Protein AF-A0A7C9DDQ3-F1 (afdb_monomer_lite)

Organism: Opuntia streptacantha (NCBI:txid393608)

Radius of gyration: 20.98 Å; chains: 1; bounding box: 48×46×67 Å

Secondary structure (DSSP, 8-state):
-HHHHHHHHHSGGGTT----SGGGGTBS-HHHHHHHHHHHHHHHHHGGG--GGGGGGGHHHHHHHHIIIIISSHHHHHHHHHHHHTT-HHHHHHHHHSBSSS---HHHHHHS-HHHHHHHS---GGGGHHHHHHHHHHHHHHHHHHHHHHHHHTT-

Sequence (156 aa):
ADQEKLSFKNSPENRGKWCDVGLWKYSRHPNYFGEIFLWWGIFLGSTPVLKGAEWLVILGPAFLTFLLLFVSGIPLLEDSSDKKYGNVANYRQYKKVTSPLVPLPPAIYEHLPAWFKRIFLFEFPFYSRNLVQESYTVKLNLQLEQQKRIDESKME

Structure (mmCIF, N/CA/C/O backbone):
data_AF-A0A7C9DDQ3-F1
#
_entry.id   AF-A0A7C9DDQ3-F1
#
loop_
_atom_site.group_PDB
_atom_site.id
_atom_site.type_symbol
_atom_site.label_atom_id
_atom_site.label_alt_id
_atom_site.label_comp_id
_atom_site.label_asym_id
_atom_site.label_entity_id
_atom_site.label_seq_id
_atom_site.pdbx_PDB_ins_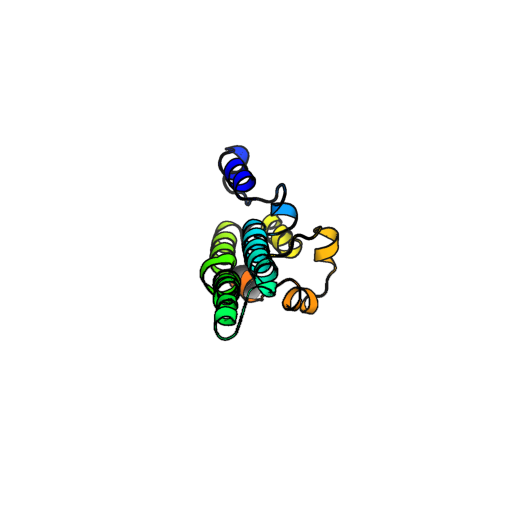code
_atom_site.Cartn_x
_atom_site.Cartn_y
_atom_site.Cartn_z
_atom_site.occupancy
_atom_site.B_iso_or_equiv
_atom_site.auth_seq_id
_atom_site.auth_comp_id
_atom_site.auth_asym_id
_atom_site.auth_atom_id
_atom_site.pdbx_PDB_model_num
ATOM 1 N N . ALA A 1 1 ? 1.358 11.739 0.971 1.00 92.81 1 ALA A N 1
ATOM 2 C CA . ALA A 1 1 ? 1.495 10.510 1.776 1.00 92.81 1 ALA A CA 1
ATOM 3 C C . ALA A 1 1 ? 2.291 10.755 3.059 1.00 92.81 1 ALA A C 1
ATOM 5 O O . ALA A 1 1 ? 1.682 10.807 4.124 1.00 92.81 1 ALA A O 1
ATOM 6 N N . ASP A 1 2 ? 3.616 10.942 3.001 1.00 95.31 2 ASP A N 1
ATOM 7 C CA . ASP A 1 2 ? 4.426 11.069 4.230 1.00 95.31 2 ASP A CA 1
ATOM 8 C C . ASP A 1 2 ? 4.128 12.345 5.016 1.00 95.31 2 ASP A C 1
ATOM 10 O O . ASP A 1 2 ? 3.965 12.287 6.233 1.00 95.31 2 ASP A O 1
ATOM 14 N N . GLN A 1 3 ? 3.954 13.475 4.323 1.00 96.56 3 GLN A N 1
ATOM 15 C CA . GLN A 1 3 ? 3.516 14.729 4.946 1.00 96.56 3 GLN A CA 1
ATOM 16 C C . GLN A 1 3 ? 2.161 14.572 5.653 1.00 96.56 3 GLN A C 1
ATOM 18 O O . GLN A 1 3 ? 2.028 14.975 6.803 1.00 96.56 3 GLN A O 1
ATOM 23 N N . GLU A 1 4 ? 1.178 13.920 5.021 1.00 95.94 4 GLU A N 1
ATOM 24 C CA . GLU A 1 4 ? -0.129 13.651 5.644 1.00 95.94 4 GLU A CA 1
ATOM 25 C C . GLU A 1 4 ? 0.015 12.789 6.906 1.00 95.94 4 GLU A C 1
ATOM 27 O O . GLU A 1 4 ? -0.594 13.093 7.928 1.00 95.94 4 GLU A O 1
ATOM 32 N N . LYS A 1 5 ? 0.861 11.749 6.870 1.00 95.69 5 LYS A N 1
ATOM 33 C CA . LYS A 1 5 ? 1.116 10.877 8.028 1.00 95.69 5 LYS A CA 1
ATOM 34 C C . LYS A 1 5 ? 1.832 11.608 9.159 1.00 95.69 5 LYS A C 1
ATOM 36 O O . LYS A 1 5 ? 1.526 11.362 10.325 1.00 95.69 5 LYS A O 1
ATOM 41 N N . LEU A 1 6 ? 2.784 12.480 8.831 1.00 95.69 6 LEU A N 1
ATOM 42 C CA . LEU A 1 6 ? 3.474 13.336 9.797 1.00 95.69 6 LEU A CA 1
ATOM 43 C C . LEU A 1 6 ? 2.489 14.295 10.463 1.00 95.69 6 LEU A C 1
ATOM 45 O O . LEU A 1 6 ? 2.396 14.306 11.689 1.00 95.69 6 LEU A O 1
ATOM 49 N N . SER A 1 7 ? 1.698 15.022 9.672 1.00 96.25 7 SER A N 1
ATOM 50 C CA . SER A 1 7 ? 0.665 15.920 10.192 1.00 96.25 7 SER A CA 1
ATOM 51 C C . SER A 1 7 ? -0.346 15.171 11.060 1.00 96.25 7 SER A C 1
ATOM 53 O O . SER A 1 7 ? -0.621 15.607 12.174 1.00 96.25 7 SER A O 1
ATOM 55 N N . PHE A 1 8 ? -0.819 13.997 10.621 1.00 96.56 8 PHE A N 1
ATOM 56 C CA . PHE A 1 8 ? -1.732 13.158 11.401 1.00 96.56 8 PHE A CA 1
ATOM 57 C C . PHE A 1 8 ? -1.145 12.780 12.765 1.00 96.56 8 PHE A C 1
ATOM 59 O O . PHE A 1 8 ? -1.829 12.897 13.779 1.00 96.56 8 PHE A O 1
ATOM 66 N N . LYS A 1 9 ? 0.120 12.341 12.806 1.00 93.69 9 LYS A N 1
ATOM 67 C CA . LYS A 1 9 ? 0.798 11.930 14.046 1.00 93.69 9 LYS A CA 1
ATOM 68 C C . LYS A 1 9 ? 1.078 13.093 15.000 1.00 93.69 9 LYS A C 1
ATOM 70 O O . LYS A 1 9 ? 1.115 12.867 16.208 1.00 93.69 9 LYS A O 1
ATOM 75 N N . ASN A 1 10 ? 1.289 14.297 14.473 1.00 95.62 10 ASN A N 1
ATOM 76 C CA . ASN A 1 10 ? 1.593 15.482 15.274 1.00 95.62 10 ASN A CA 1
ATOM 77 C C . ASN A 1 10 ? 0.354 16.066 15.973 1.00 95.62 10 ASN A C 1
ATOM 79 O O . ASN A 1 10 ? 0.495 16.766 16.974 1.00 95.62 10 ASN A O 1
ATOM 83 N N . SER A 1 11 ? -0.855 15.756 15.501 1.00 95.50 11 SER A N 1
ATOM 84 C CA . SER A 1 11 ? -2.101 16.180 16.144 1.00 95.50 11 SER A CA 1
ATOM 85 C C . SER A 1 11 ? -2.359 15.411 17.455 1.00 95.50 11 SER A C 1
ATOM 87 O O . SER A 1 11 ? -2.473 14.181 17.432 1.00 95.50 11 SER A O 1
ATOM 89 N N . PRO A 1 12 ? -2.532 16.094 18.608 1.00 94.69 12 PRO A N 1
ATOM 90 C CA . PRO A 1 12 ? -2.794 15.439 19.895 1.00 94.69 12 PRO A CA 1
ATOM 91 C C . PRO A 1 12 ? -4.043 14.546 19.902 1.00 94.69 12 PRO A C 1
ATOM 93 O O . PRO A 1 12 ? -4.047 13.496 20.541 1.00 94.69 12 PRO A O 1
ATOM 96 N N . GLU A 1 13 ? -5.071 14.918 19.139 1.00 94.69 13 GLU A N 1
ATOM 97 C CA . GLU A 1 13 ? -6.344 14.190 19.008 1.00 94.69 13 GLU A CA 1
ATOM 98 C C . GLU A 1 13 ? -6.211 12.817 18.324 1.00 94.69 13 GLU A C 1
ATOM 100 O O . GLU A 1 13 ? -7.109 11.972 18.411 1.00 94.69 13 GLU A O 1
ATOM 105 N N . ASN A 1 14 ? -5.083 12.578 17.650 1.00 93.88 14 ASN A N 1
ATOM 106 C CA . ASN A 1 14 ? -4.793 11.349 16.914 1.00 93.88 14 ASN A CA 1
ATOM 107 C C . ASN A 1 14 ? -3.879 10.387 17.683 1.00 93.88 14 ASN A C 1
ATOM 109 O O . ASN A 1 14 ? -3.512 9.322 17.173 1.00 93.88 14 ASN A O 1
ATOM 113 N N . ARG A 1 15 ? -3.514 10.724 18.928 1.00 90.69 15 ARG A N 1
ATOM 114 C CA . ARG A 1 15 ? -2.742 9.826 19.792 1.00 90.69 15 ARG A CA 1
ATOM 115 C C . ARG A 1 15 ? -3.477 8.496 19.954 1.00 90.69 15 ARG A C 1
ATOM 117 O O . ARG A 1 15 ? -4.665 8.453 20.249 1.00 90.69 15 ARG A O 1
ATOM 124 N N . GLY A 1 16 ? -2.754 7.399 19.736 1.00 89.81 16 GLY A N 1
ATOM 125 C CA . GLY A 1 16 ? -3.325 6.052 19.821 1.00 89.81 16 GLY A CA 1
ATOM 126 C C . GLY A 1 16 ? -4.225 5.651 18.645 1.00 89.81 16 GLY A C 1
ATOM 127 O O . GLY A 1 16 ? -4.839 4.594 18.717 1.00 89.81 16 GLY A O 1
ATOM 128 N N . LYS A 1 17 ? -4.273 6.430 17.555 1.00 93.50 17 LYS A N 1
ATOM 129 C CA . LYS A 1 17 ? -4.986 6.075 16.314 1.00 93.50 17 LYS A CA 1
ATOM 130 C C . LYS A 1 17 ? -4.008 5.700 15.196 1.00 93.50 17 LYS A C 1
ATOM 132 O O . LYS A 1 17 ? -2.803 5.958 15.295 1.00 93.50 17 LYS A O 1
ATOM 137 N N . TRP A 1 18 ? -4.511 5.055 14.149 1.00 94.94 18 TRP A N 1
ATOM 138 C CA . TRP A 1 18 ? -3.802 4.830 12.885 1.00 94.94 18 TRP A CA 1
ATOM 139 C C . TRP A 1 18 ? -4.191 5.922 11.888 1.00 94.94 18 TRP A C 1
ATOM 141 O O . TRP A 1 18 ? -5.253 6.520 12.010 1.00 94.94 18 TRP A O 1
ATOM 151 N N . CYS A 1 19 ? -3.322 6.194 10.918 1.00 95.62 19 CYS A N 1
ATOM 152 C CA . CYS A 1 19 ? -3.597 7.189 9.888 1.00 95.62 19 CYS A CA 1
ATOM 153 C C . CYS A 1 19 ? -4.525 6.581 8.831 1.00 95.62 19 CYS A C 1
ATOM 155 O O . CYS A 1 19 ? -4.110 5.662 8.130 1.00 95.62 19 CYS A O 1
ATOM 157 N N . ASP A 1 20 ? -5.746 7.096 8.718 1.00 95.56 20 ASP A N 1
ATOM 158 C CA . ASP A 1 20 ? -6.781 6.671 7.761 1.00 95.56 20 ASP A CA 1
ATOM 159 C C . ASP A 1 20 ? -7.340 7.843 6.927 1.00 95.56 20 ASP A C 1
ATOM 161 O O . ASP A 1 20 ? -8.401 7.745 6.310 1.00 95.56 20 ASP A O 1
ATOM 165 N N . VAL A 1 21 ? -6.611 8.961 6.890 1.00 94.81 21 VAL A N 1
ATOM 166 C CA . VAL A 1 21 ? -6.986 10.193 6.184 1.00 94.81 21 VAL A CA 1
ATOM 167 C C . VAL A 1 21 ? -6.218 10.367 4.873 1.00 94.81 21 VAL A C 1
ATOM 169 O O . VAL A 1 21 ? -5.124 9.827 4.693 1.00 94.81 21 VAL A O 1
ATOM 172 N N . GLY A 1 22 ? -6.778 11.158 3.953 1.00 95.50 22 GLY A N 1
ATOM 173 C CA . GLY A 1 22 ? -6.124 11.487 2.684 1.00 95.50 22 GLY A CA 1
ATOM 174 C C . GLY A 1 22 ? -5.805 10.238 1.861 1.00 95.50 22 GLY A C 1
ATOM 175 O O . GLY A 1 22 ? -6.658 9.364 1.697 1.00 95.50 22 GLY A O 1
ATOM 176 N N . LEU A 1 23 ? -4.566 10.119 1.378 1.00 96.50 23 LEU A N 1
ATOM 177 C CA . LEU A 1 23 ? -4.121 8.934 0.629 1.00 96.50 23 LEU A CA 1
ATOM 178 C C . LEU A 1 23 ? -4.161 7.636 1.448 1.00 96.50 23 LEU A C 1
ATOM 180 O O . LEU A 1 23 ? -4.369 6.564 0.877 1.00 96.50 23 LEU A O 1
ATOM 184 N N . TRP A 1 24 ? -4.022 7.727 2.774 1.00 96.62 24 TRP A N 1
ATOM 185 C CA . TRP A 1 24 ? -4.051 6.563 3.665 1.00 96.62 24 TRP A CA 1
ATOM 186 C C . TRP A 1 24 ? -5.448 5.936 3.766 1.00 96.62 24 TRP A C 1
ATOM 188 O O . TRP A 1 24 ? -5.591 4.787 4.157 1.00 96.62 24 TRP A O 1
ATOM 198 N N . LYS A 1 25 ? -6.495 6.652 3.339 1.00 96.31 25 LYS A N 1
ATOM 199 C CA . LYS A 1 25 ? -7.843 6.088 3.193 1.00 96.31 25 LYS A CA 1
ATOM 200 C C . LYS A 1 25 ? -7.950 5.100 2.025 1.00 96.31 25 LYS A C 1
ATOM 202 O O . LYS A 1 25 ? -8.809 4.226 2.042 1.00 96.31 25 LYS A O 1
ATOM 207 N N . TYR A 1 26 ? -7.126 5.273 0.992 1.00 96.69 26 TYR A N 1
ATOM 208 C CA . TYR A 1 26 ? -7.211 4.517 -0.264 1.00 96.69 26 TYR A CA 1
ATOM 20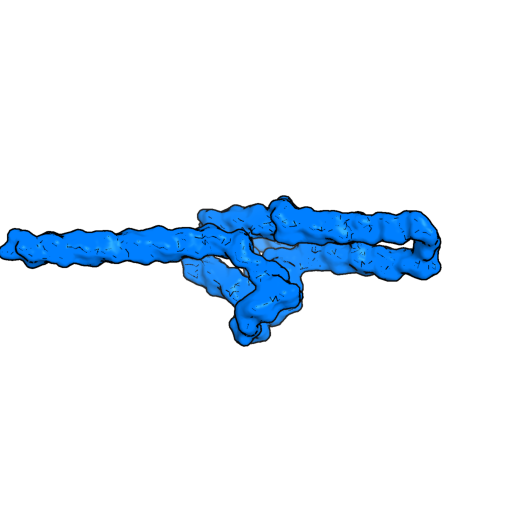9 C C . TYR A 1 26 ? -6.173 3.396 -0.356 1.00 96.69 26 TYR A C 1
ATOM 211 O O . TYR A 1 26 ? -6.356 2.429 -1.092 1.00 96.69 26 TYR A O 1
ATOM 219 N N . SER A 1 27 ? -5.071 3.521 0.377 1.00 97.25 27 SER A N 1
ATOM 220 C CA . SER A 1 27 ? -4.035 2.501 0.495 1.00 97.25 27 SER A CA 1
ATOM 221 C C . SER A 1 27 ? -3.428 2.561 1.890 1.00 97.25 27 SER A C 1
ATOM 223 O O . SER A 1 27 ? -3.283 3.644 2.448 1.00 97.25 27 SER A O 1
ATOM 225 N N . ARG A 1 28 ? -3.045 1.414 2.452 1.00 97.12 28 ARG A N 1
ATOM 226 C CA . ARG A 1 28 ? -2.365 1.347 3.750 1.00 97.12 28 ARG A CA 1
ATOM 227 C C . ARG A 1 28 ? -0.916 1.810 3.672 1.00 97.12 28 ARG A C 1
ATOM 229 O O . ARG A 1 28 ? -0.403 2.246 4.695 1.00 97.12 28 ARG A O 1
ATOM 236 N N . HIS A 1 29 ? -0.284 1.756 2.496 1.00 97.19 29 HIS A N 1
ATOM 237 C CA . HIS A 1 29 ? 1.094 2.210 2.255 1.00 97.19 29 HIS A CA 1
ATOM 238 C C . HIS A 1 29 ? 1.199 2.996 0.934 1.00 97.19 29 HIS A C 1
ATOM 240 O O . HIS A 1 29 ? 1.875 2.570 -0.008 1.00 97.19 29 HIS A O 1
ATOM 246 N N . PRO A 1 30 ? 0.535 4.165 0.826 1.00 97.25 30 PRO A N 1
ATOM 247 C CA . PRO A 1 30 ? 0.503 4.945 -0.411 1.00 97.25 30 PRO A CA 1
ATOM 248 C C . PRO A 1 30 ? 1.872 5.546 -0.763 1.00 97.25 30 PRO A C 1
ATOM 250 O O . PRO A 1 30 ? 2.150 5.807 -1.930 1.00 97.25 30 PRO A O 1
ATOM 253 N N . ASN A 1 31 ? 2.734 5.759 0.235 1.00 96.81 31 ASN A N 1
ATOM 254 C CA . ASN A 1 31 ? 4.119 6.188 0.043 1.00 96.81 31 ASN A CA 1
ATOM 255 C C . ASN A 1 31 ? 4.938 5.123 -0.705 1.00 96.81 31 ASN A C 1
ATOM 257 O O . ASN A 1 31 ? 5.590 5.449 -1.691 1.00 96.81 31 ASN A O 1
ATOM 261 N N . TYR A 1 32 ? 4.821 3.848 -0.324 1.00 96.75 32 TYR A N 1
ATOM 262 C CA . TYR A 1 32 ? 5.509 2.751 -1.013 1.00 96.75 32 TYR A CA 1
ATOM 263 C C . TYR A 1 32 ? 4.992 2.522 -2.427 1.00 96.75 32 TYR A C 1
ATOM 265 O O . TYR A 1 32 ? 5.774 2.204 -3.319 1.00 96.75 32 TYR A O 1
ATOM 273 N N . PHE A 1 33 ? 3.696 2.735 -2.666 1.00 97.00 33 PHE A N 1
ATOM 274 C CA . PHE A 1 33 ? 3.180 2.742 -4.033 1.00 97.00 33 PHE A CA 1
ATOM 275 C C . PHE A 1 33 ? 3.850 3.832 -4.873 1.00 97.00 33 PHE A C 1
ATOM 277 O O . PHE A 1 33 ? 4.285 3.553 -5.986 1.00 97.00 33 PHE A O 1
ATOM 284 N N . GLY A 1 34 ? 3.980 5.046 -4.328 1.00 96.62 34 GLY A N 1
ATOM 285 C CA . GLY A 1 34 ? 4.681 6.148 -4.985 1.00 96.62 34 GLY A CA 1
ATOM 286 C C . GLY A 1 34 ? 6.150 5.835 -5.274 1.00 96.62 34 GLY A C 1
ATOM 287 O O . GLY A 1 34 ? 6.609 6.089 -6.383 1.00 96.62 34 GLY A O 1
ATOM 288 N N . GLU A 1 35 ? 6.868 5.235 -4.322 1.00 96.62 35 GLU A N 1
ATOM 289 C CA . GLU A 1 35 ? 8.259 4.804 -4.511 1.00 96.62 35 GLU A CA 1
ATOM 290 C C . GLU A 1 35 ? 8.380 3.764 -5.631 1.00 96.62 35 GLU A C 1
ATOM 292 O O . GLU A 1 35 ? 9.143 3.963 -6.574 1.00 96.62 35 GLU A O 1
ATOM 297 N N . ILE A 1 36 ? 7.593 2.686 -5.579 1.00 97.38 36 ILE A N 1
ATOM 298 C CA . ILE A 1 36 ? 7.592 1.645 -6.616 1.00 97.38 36 ILE A CA 1
ATOM 299 C C . ILE A 1 36 ? 7.258 2.268 -7.978 1.00 97.38 36 ILE A C 1
ATOM 301 O O . ILE A 1 36 ? 7.999 2.077 -8.941 1.00 97.38 36 ILE A O 1
ATOM 305 N N . PHE A 1 37 ? 6.187 3.059 -8.059 1.00 97.62 37 PHE A N 1
ATOM 306 C CA . PHE A 1 37 ? 5.757 3.705 -9.297 1.00 97.62 37 PHE A CA 1
ATOM 307 C C . PHE A 1 37 ? 6.838 4.622 -9.884 1.00 97.62 37 PHE A C 1
ATOM 309 O O . PHE A 1 37 ? 7.103 4.564 -11.083 1.00 97.62 37 PHE A O 1
ATOM 316 N N . LEU A 1 38 ? 7.505 5.421 -9.046 1.00 97.88 38 LEU A N 1
ATOM 317 C CA . LEU A 1 38 ? 8.592 6.306 -9.461 1.00 97.88 38 LEU A CA 1
ATOM 318 C C . LEU A 1 38 ? 9.763 5.518 -10.058 1.00 97.88 38 LEU A C 1
ATOM 320 O O . LEU A 1 38 ? 10.222 5.839 -11.152 1.00 97.88 38 LEU A O 1
ATOM 324 N N . TRP A 1 39 ? 10.235 4.478 -9.370 1.00 98.00 39 TRP A N 1
ATOM 325 C CA . TRP A 1 39 ? 11.406 3.716 -9.812 1.00 98.00 39 TRP A CA 1
ATOM 326 C C . TRP A 1 39 ? 11.142 2.895 -11.072 1.00 98.00 39 TRP A C 1
ATOM 328 O O . TRP A 1 39 ? 11.997 2.838 -11.959 1.00 98.00 39 TRP A O 1
ATOM 338 N N . TRP A 1 40 ? 9.946 2.320 -11.201 1.00 98.19 40 TRP A N 1
ATOM 339 C CA . TRP A 1 40 ? 9.525 1.692 -12.452 1.00 98.19 40 TRP A CA 1
ATOM 340 C C . TRP A 1 40 ? 9.344 2.718 -13.574 1.00 98.19 40 TRP A C 1
ATOM 342 O O . TRP A 1 40 ? 9.733 2.443 -14.705 1.00 98.19 40 TRP A O 1
ATOM 352 N N . GLY A 1 41 ? 8.836 3.917 -13.278 1.00 97.81 41 GLY A N 1
ATOM 353 C CA . GLY A 1 41 ? 8.733 5.013 -14.244 1.00 97.81 41 GLY A CA 1
ATOM 354 C C . GLY A 1 41 ? 10.094 5.474 -14.774 1.00 97.81 41 GLY A C 1
ATOM 355 O O . GLY A 1 41 ? 10.257 5.622 -15.983 1.00 97.81 41 GLY A O 1
ATOM 356 N N . ILE A 1 42 ? 11.090 5.630 -13.895 1.00 97.19 42 ILE A N 1
ATOM 357 C CA . ILE A 1 42 ? 12.473 5.965 -14.278 1.00 97.19 42 ILE A CA 1
ATOM 358 C C . ILE A 1 42 ? 13.068 4.868 -15.166 1.00 97.19 42 ILE A C 1
ATOM 360 O O . ILE A 1 42 ? 13.656 5.175 -16.201 1.00 97.19 42 ILE A O 1
ATOM 364 N N . PHE A 1 43 ? 12.887 3.597 -14.794 1.00 97.50 43 PHE A N 1
ATOM 365 C CA . PHE A 1 43 ? 13.341 2.468 -15.605 1.00 97.50 43 PHE A CA 1
ATOM 366 C C . PHE A 1 43 ? 12.688 2.457 -16.990 1.00 97.50 43 PHE A C 1
ATOM 368 O O . PHE A 1 43 ? 13.382 2.359 -17.996 1.00 97.50 43 PHE A O 1
ATOM 375 N N . LEU A 1 44 ? 11.363 2.612 -17.065 1.00 97.31 44 LEU A N 1
ATOM 376 C CA . LEU A 1 44 ? 10.646 2.669 -18.339 1.00 97.31 44 LEU A CA 1
ATOM 377 C C . LEU A 1 44 ? 11.115 3.851 -19.199 1.00 97.31 44 LEU A C 1
ATOM 379 O O . LEU A 1 44 ? 11.325 3.685 -20.399 1.00 97.31 44 LEU A O 1
ATOM 383 N N . GLY A 1 45 ? 11.347 5.013 -18.587 1.00 97.19 45 GLY A N 1
ATOM 384 C CA . GLY A 1 45 ? 11.871 6.198 -19.265 1.00 97.19 45 GLY A CA 1
ATOM 385 C C . GLY A 1 45 ? 13.301 6.037 -19.788 1.00 97.19 45 GLY A C 1
ATOM 386 O O . GLY A 1 45 ? 13.644 6.660 -20.791 1.00 97.19 45 GLY A O 1
ATOM 387 N N . SER A 1 46 ? 14.126 5.188 -19.165 1.00 95.81 46 SER A N 1
ATOM 388 C CA . SER A 1 46 ? 15.485 4.909 -19.642 1.00 95.81 46 SER A CA 1
ATOM 389 C C . SER A 1 46 ? 15.539 3.846 -20.741 1.00 95.81 46 SER A C 1
ATOM 391 O O . SER A 1 46 ? 16.521 3.805 -21.478 1.00 95.81 46 SER A O 1
ATOM 393 N N . THR A 1 47 ? 14.487 3.038 -20.935 1.00 96.06 47 THR A N 1
ATOM 394 C CA . THR A 1 47 ? 14.479 1.947 -21.933 1.00 96.06 47 THR A CA 1
ATOM 395 C C . THR A 1 47 ? 14.945 2.319 -23.348 1.00 96.06 47 THR A C 1
ATOM 397 O O . THR A 1 47 ? 15.648 1.494 -23.933 1.00 96.06 47 THR A O 1
ATOM 400 N N . PRO A 1 48 ? 14.667 3.515 -23.919 1.00 96.62 48 PRO A N 1
ATOM 401 C CA . PRO A 1 48 ? 15.108 3.840 -25.279 1.00 96.62 48 PRO A CA 1
ATOM 402 C C . PRO A 1 48 ? 16.629 3.967 -25.435 1.00 96.62 48 PRO A C 1
ATOM 404 O O . PRO A 1 48 ? 17.131 3.901 -26.557 1.00 96.62 48 PRO A O 1
ATOM 407 N N . VAL A 1 49 ? 17.362 4.179 -24.336 1.00 95.69 49 VAL A N 1
ATOM 408 C CA . VAL A 1 49 ? 18.821 4.368 -24.359 1.00 95.69 49 VAL A CA 1
ATOM 409 C C . VAL A 1 49 ? 19.603 3.133 -23.910 1.00 95.69 49 VAL A C 1
ATOM 411 O O . VAL A 1 49 ? 20.806 3.091 -24.151 1.00 95.69 49 VAL A O 1
ATOM 414 N N . LEU A 1 50 ? 18.943 2.126 -23.323 1.00 95.19 50 LEU A N 1
ATOM 415 C CA . LEU A 1 50 ? 19.600 0.928 -22.789 1.00 95.19 50 LEU A CA 1
ATOM 416 C C . LEU A 1 50 ? 20.075 -0.020 -23.898 1.00 95.19 50 LEU A C 1
ATOM 418 O O . LEU A 1 50 ? 19.303 -0.434 -24.768 1.00 95.19 50 LEU A O 1
ATOM 422 N N . LYS A 1 51 ? 21.339 -0.445 -23.825 1.00 95.31 51 LYS A N 1
ATOM 423 C CA . LYS A 1 51 ? 21.957 -1.406 -24.750 1.00 95.31 51 LYS A CA 1
ATOM 424 C C . LYS A 1 51 ? 22.711 -2.511 -24.008 1.00 95.31 51 LYS A C 1
ATOM 426 O O . LYS A 1 51 ? 23.406 -2.279 -23.024 1.00 95.31 51 LYS A O 1
ATOM 431 N N . GLY A 1 52 ? 22.620 -3.742 -24.519 1.00 95.00 52 GLY A N 1
ATOM 432 C CA . GLY A 1 52 ? 23.408 -4.880 -24.030 1.00 95.00 52 GLY A CA 1
ATOM 433 C C . GLY A 1 52 ? 23.255 -5.128 -22.523 1.00 95.00 52 GLY A C 1
ATOM 434 O O . GLY A 1 52 ? 22.158 -5.391 -22.042 1.00 95.00 52 GLY A O 1
ATOM 435 N N . ALA A 1 53 ? 24.358 -5.046 -21.777 1.00 94.88 53 ALA A N 1
ATOM 436 C CA . ALA A 1 53 ? 24.378 -5.296 -20.335 1.00 94.88 53 ALA A CA 1
ATOM 437 C C . ALA A 1 53 ? 23.694 -4.200 -19.492 1.00 94.88 53 ALA A C 1
ATOM 439 O O . ALA A 1 53 ? 23.393 -4.435 -18.324 1.00 94.88 53 ALA A O 1
ATOM 440 N N . GLU A 1 54 ? 23.399 -3.024 -20.053 1.00 94.62 54 GLU A N 1
ATOM 441 C CA . GLU A 1 54 ? 22.741 -1.926 -19.325 1.00 94.62 54 GLU A CA 1
ATOM 442 C C . GLU A 1 54 ? 21.323 -2.294 -18.863 1.00 94.62 54 GLU A C 1
ATOM 444 O O . GLU A 1 54 ? 20.831 -1.750 -17.877 1.00 94.62 54 GLU A O 1
ATOM 449 N N . TRP A 1 55 ? 20.694 -3.292 -19.495 1.00 95.69 55 TRP A N 1
ATOM 450 C CA . TRP A 1 55 ? 19.413 -3.861 -19.064 1.00 95.69 55 TRP A CA 1
ATOM 451 C C . TRP A 1 55 ? 19.434 -4.422 -17.638 1.00 95.69 55 TRP A C 1
ATOM 453 O O . TRP A 1 55 ? 18.376 -4.527 -17.018 1.00 95.69 55 TRP A O 1
ATOM 463 N N . LEU A 1 56 ? 20.615 -4.701 -17.071 1.00 96.19 56 LEU A N 1
ATOM 464 C CA . LEU A 1 56 ? 20.770 -5.071 -15.661 1.00 96.19 56 LEU A CA 1
ATOM 465 C C . LEU A 1 56 ? 20.260 -3.989 -14.695 1.00 96.19 56 LEU A C 1
ATOM 467 O O . LEU A 1 56 ? 19.975 -4.301 -13.541 1.00 96.19 56 LEU A O 1
ATOM 471 N N . VAL A 1 57 ? 20.062 -2.745 -15.147 1.00 95.50 57 VAL A N 1
ATOM 472 C CA . VAL A 1 57 ? 19.452 -1.677 -14.339 1.00 95.50 57 VAL A CA 1
ATOM 473 C C . VAL A 1 57 ? 18.046 -2.033 -13.833 1.00 95.50 57 VAL A C 1
ATOM 475 O O . VAL A 1 57 ? 17.646 -1.534 -12.784 1.00 95.50 57 VAL A O 1
ATOM 478 N N . ILE A 1 58 ? 17.323 -2.952 -14.495 1.00 97.38 58 ILE A N 1
ATOM 479 C CA . ILE A 1 58 ? 16.024 -3.473 -14.026 1.00 97.38 58 ILE A CA 1
ATOM 480 C C . ILE A 1 58 ? 16.110 -4.122 -12.637 1.00 97.38 58 ILE A C 1
ATOM 482 O O . ILE A 1 58 ? 15.128 -4.142 -11.892 1.00 97.38 58 ILE A O 1
ATOM 486 N N . LEU A 1 59 ? 17.292 -4.621 -12.254 1.00 97.56 59 LEU A N 1
ATOM 487 C CA . LEU A 1 59 ? 17.518 -5.207 -10.937 1.00 97.56 59 LEU A CA 1
ATOM 488 C C . LEU A 1 59 ? 17.283 -4.186 -9.820 1.00 97.56 59 LEU A C 1
ATOM 490 O O . LEU A 1 59 ? 16.841 -4.578 -8.748 1.00 97.56 59 LEU A O 1
ATOM 494 N N . GLY A 1 60 ? 17.499 -2.890 -10.072 1.00 97.31 60 GLY A N 1
ATOM 495 C CA . GLY A 1 60 ? 17.228 -1.811 -9.121 1.00 97.31 60 GLY A CA 1
ATOM 496 C C . GLY A 1 60 ? 15.759 -1.742 -8.677 1.00 97.31 60 GLY A C 1
ATOM 497 O O . GLY A 1 60 ? 15.468 -2.047 -7.516 1.00 97.31 60 GLY A O 1
ATOM 498 N N . PRO A 1 61 ? 14.808 -1.377 -9.563 1.00 97.44 61 PRO A N 1
ATOM 499 C CA . PRO A 1 61 ? 13.388 -1.310 -9.215 1.00 97.44 61 PRO A CA 1
ATOM 500 C C . PRO A 1 61 ? 12.824 -2.668 -8.778 1.00 97.44 61 PRO A C 1
ATOM 502 O O . PRO A 1 61 ? 11.989 -2.711 -7.871 1.00 97.44 61 PRO A O 1
ATOM 505 N N . ALA A 1 62 ? 13.294 -3.782 -9.353 1.00 97.81 62 ALA A N 1
ATOM 506 C CA . ALA A 1 62 ? 12.875 -5.119 -8.935 1.00 97.81 62 ALA A CA 1
ATOM 507 C C . ALA A 1 62 ? 13.305 -5.432 -7.490 1.00 97.81 62 ALA A C 1
ATOM 509 O O . ALA A 1 62 ? 12.484 -5.874 -6.683 1.00 97.81 62 ALA A O 1
ATOM 510 N N . PHE A 1 63 ? 14.562 -5.152 -7.136 1.00 97.38 63 PHE A N 1
ATOM 511 C CA . PHE A 1 63 ? 15.088 -5.368 -5.789 1.00 97.38 63 PHE A CA 1
ATOM 512 C C . PHE A 1 63 ? 14.423 -4.449 -4.761 1.00 97.38 63 PHE A C 1
ATOM 514 O O . PHE A 1 63 ? 14.028 -4.912 -3.693 1.00 97.38 63 PHE A O 1
ATOM 521 N N . LEU A 1 64 ? 14.208 -3.173 -5.097 1.00 97.00 64 LEU A N 1
ATOM 522 C CA . LEU A 1 64 ? 13.463 -2.252 -4.237 1.00 9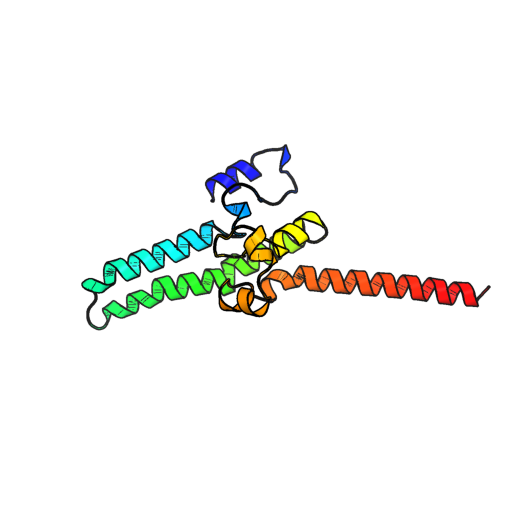7.00 64 LEU A CA 1
ATOM 523 C C . LEU A 1 64 ? 12.035 -2.754 -3.982 1.00 97.00 64 LEU A C 1
ATOM 525 O O . LEU A 1 64 ? 11.595 -2.818 -2.835 1.00 97.00 64 LEU A O 1
ATOM 529 N N . THR A 1 65 ? 11.327 -3.157 -5.043 1.00 96.94 65 THR A N 1
ATOM 530 C CA . THR A 1 65 ? 9.968 -3.710 -4.938 1.00 96.94 65 THR A CA 1
ATOM 531 C C . THR A 1 65 ? 9.955 -4.946 -4.036 1.00 96.94 65 THR A C 1
ATOM 533 O O . THR A 1 65 ? 9.081 -5.081 -3.180 1.00 96.94 65 THR A O 1
ATOM 536 N N . PHE A 1 66 ? 10.954 -5.824 -4.170 1.00 96.56 66 PHE A N 1
ATOM 537 C CA . PHE A 1 66 ? 11.106 -7.000 -3.317 1.00 96.56 66 PHE A CA 1
ATOM 538 C C . PHE A 1 66 ? 11.290 -6.632 -1.835 1.00 96.56 66 PHE A C 1
ATOM 540 O O . PHE A 1 66 ? 10.582 -7.166 -0.978 1.00 96.56 66 PHE A O 1
ATOM 547 N N . LEU A 1 67 ? 12.189 -5.693 -1.522 1.00 96.00 67 LEU A N 1
ATOM 548 C CA . LEU A 1 67 ? 12.429 -5.253 -0.144 1.00 96.00 67 LEU A CA 1
ATOM 549 C C . LEU A 1 67 ? 11.173 -4.652 0.498 1.00 96.00 67 LEU A C 1
ATOM 551 O O . LEU A 1 67 ? 10.863 -4.960 1.654 1.00 96.00 67 LEU A O 1
ATOM 555 N N . LEU A 1 68 ? 10.432 -3.836 -0.258 1.00 95.56 68 LEU A N 1
ATOM 556 C CA . LEU A 1 68 ? 9.216 -3.188 0.224 1.00 95.56 68 LEU A CA 1
ATOM 557 C C . LEU A 1 68 ? 8.072 -4.183 0.450 1.00 95.56 68 LEU A C 1
ATOM 559 O O . LEU A 1 68 ? 7.369 -4.077 1.454 1.00 95.56 68 LEU A O 1
ATOM 563 N N . LEU A 1 69 ? 7.887 -5.160 -0.440 1.00 95.19 69 LEU A N 1
ATOM 564 C CA . LEU A 1 69 ? 6.775 -6.108 -0.340 1.00 95.19 69 LEU A CA 1
ATOM 565 C C . LEU A 1 69 ? 7.029 -7.257 0.641 1.00 95.19 69 LEU A C 1
ATOM 567 O O . LEU A 1 69 ? 6.084 -7.701 1.297 1.00 95.19 69 LEU A O 1
ATOM 571 N N . PHE A 1 70 ? 8.267 -7.747 0.748 1.00 93.44 70 PHE A N 1
ATOM 572 C CA . PHE A 1 70 ? 8.547 -9.027 1.413 1.00 93.44 70 PHE A CA 1
ATOM 573 C C . PHE A 1 70 ? 9.479 -8.940 2.618 1.00 93.44 70 PHE A C 1
ATOM 575 O O . PHE A 1 70 ? 9.457 -9.853 3.440 1.00 93.44 70 PHE A O 1
ATOM 582 N N . VAL A 1 71 ? 10.283 -7.880 2.745 1.00 91.00 71 VAL A N 1
ATOM 583 C CA . VAL A 1 71 ? 11.333 -7.812 3.773 1.00 91.00 71 VAL A CA 1
ATOM 584 C C . VAL A 1 71 ? 11.018 -6.745 4.815 1.00 91.00 71 VAL A C 1
ATOM 586 O O . VAL A 1 71 ? 10.362 -7.034 5.812 1.00 91.00 71 VAL A O 1
ATOM 589 N N . SER A 1 72 ? 11.493 -5.518 4.611 1.00 85.44 72 SER A N 1
ATOM 590 C CA . SER A 1 72 ? 11.506 -4.478 5.641 1.00 85.44 72 SER A CA 1
ATOM 591 C C . SER A 1 72 ? 10.416 -3.422 5.481 1.00 85.44 72 SER A C 1
ATOM 593 O O . SER A 1 72 ? 10.222 -2.624 6.395 1.00 85.44 72 SER A O 1
ATOM 595 N N . GLY A 1 73 ? 9.707 -3.407 4.350 1.00 91.88 73 GLY A N 1
ATOM 596 C CA . GLY A 1 73 ? 8.641 -2.439 4.098 1.00 91.88 73 GLY A CA 1
ATOM 597 C C . GLY A 1 73 ? 7.318 -2.826 4.758 1.00 91.88 73 GLY A C 1
ATOM 598 O O . GLY A 1 73 ? 7.149 -2.767 5.977 1.00 91.88 73 GLY A O 1
ATOM 599 N N . ILE A 1 74 ? 6.353 -3.227 3.932 1.00 95.00 74 ILE A N 1
ATOM 600 C CA . ILE A 1 74 ? 4.971 -3.515 4.334 1.00 95.00 74 ILE A CA 1
ATOM 601 C C . ILE A 1 74 ? 4.873 -4.565 5.453 1.00 95.00 74 ILE A C 1
ATOM 603 O O . ILE A 1 74 ? 4.175 -4.282 6.429 1.00 95.00 74 ILE A O 1
ATOM 607 N N . PRO A 1 75 ? 5.550 -5.736 5.397 1.00 94.56 75 PRO A N 1
ATOM 608 C CA . PRO A 1 75 ? 5.341 -6.779 6.401 1.00 94.56 75 PRO A CA 1
ATOM 609 C C . PRO A 1 75 ? 5.640 -6.311 7.832 1.00 94.56 75 PRO A C 1
ATOM 611 O O . PRO A 1 75 ? 4.848 -6.570 8.736 1.00 94.56 75 PRO A O 1
ATOM 614 N N . LEU A 1 76 ? 6.745 -5.585 8.042 1.00 93.19 76 LEU A N 1
ATOM 615 C CA . LEU A 1 76 ? 7.135 -5.093 9.370 1.00 93.19 76 LEU A CA 1
ATOM 616 C C . LEU A 1 76 ? 6.197 -3.994 9.883 1.00 93.19 76 LEU A C 1
ATOM 618 O O . LEU A 1 76 ? 5.876 -3.952 11.073 1.00 93.19 76 LEU A O 1
ATOM 622 N N . LEU A 1 77 ? 5.750 -3.095 9.002 1.00 94.00 77 LEU A N 1
ATOM 623 C CA . LEU A 1 77 ? 4.838 -2.016 9.384 1.00 94.00 77 LEU A CA 1
ATOM 624 C C . LEU A 1 77 ? 3.433 -2.525 9.712 1.00 94.00 77 LEU A C 1
ATOM 626 O O . LEU A 1 77 ? 2.807 -2.021 10.648 1.00 94.00 77 LEU A O 1
ATOM 630 N N . GLU A 1 78 ? 2.947 -3.514 8.965 1.00 95.00 78 GLU A N 1
ATOM 631 C CA . GLU A 1 78 ? 1.686 -4.201 9.246 1.00 95.00 78 GLU A CA 1
ATOM 632 C C . GLU A 1 78 ? 1.762 -4.960 10.573 1.00 95.00 78 GLU A C 1
ATOM 634 O O . GLU A 1 78 ? 0.878 -4.803 11.411 1.00 95.00 78 GLU A O 1
ATOM 639 N N . ASP A 1 79 ? 2.851 -5.698 10.816 1.00 93.69 79 ASP A N 1
ATOM 640 C CA . ASP A 1 79 ? 3.086 -6.423 12.070 1.00 93.69 79 ASP A CA 1
ATOM 641 C C . ASP A 1 79 ? 3.074 -5.484 13.290 1.00 93.69 79 ASP A C 1
ATOM 643 O O . ASP A 1 79 ? 2.375 -5.736 14.275 1.00 93.69 79 ASP A O 1
ATOM 647 N N . SER A 1 80 ? 3.792 -4.361 13.197 1.00 93.00 80 SER A N 1
ATOM 648 C CA . SER A 1 80 ? 3.844 -3.333 14.243 1.00 93.00 80 SER A CA 1
ATOM 649 C C . SER A 1 80 ? 2.481 -2.673 14.484 1.00 93.00 80 SER A C 1
ATOM 651 O O . SER A 1 80 ? 2.070 -2.471 15.631 1.00 93.00 80 SER A O 1
ATOM 653 N N . SER A 1 81 ? 1.743 -2.374 13.411 1.00 93.81 81 SER A N 1
ATOM 654 C CA . SER A 1 81 ? 0.413 -1.762 13.504 1.00 93.81 81 SER A CA 1
ATOM 655 C C . SER A 1 81 ? -0.611 -2.729 14.096 1.00 93.81 81 SER A C 1
ATOM 657 O O . SER A 1 81 ? -1.398 -2.327 14.951 1.00 93.81 81 SER A O 1
ATOM 659 N N . ASP A 1 82 ? -0.552 -4.010 13.733 1.00 94.25 82 ASP A N 1
ATOM 660 C CA . ASP A 1 82 ? -1.423 -5.045 14.289 1.00 94.25 82 ASP A CA 1
ATOM 661 C C . ASP A 1 82 ? -1.177 -5.260 15.779 1.00 94.25 82 ASP A C 1
ATOM 663 O O . ASP A 1 82 ? -2.130 -5.359 16.543 1.00 94.25 82 ASP A O 1
ATOM 667 N N . LYS A 1 83 ? 0.082 -5.253 16.229 1.00 92.00 83 LYS A N 1
ATOM 668 C CA . LYS A 1 83 ? 0.399 -5.341 17.664 1.00 92.00 83 LYS A CA 1
ATOM 669 C C . LYS A 1 83 ? -0.170 -4.168 18.459 1.00 92.00 83 LYS A C 1
ATOM 671 O O . LYS A 1 83 ? -0.560 -4.332 19.610 1.00 92.00 83 LYS A O 1
ATOM 676 N N . LYS A 1 84 ? -0.211 -2.977 17.856 1.00 91.56 84 LYS A N 1
ATOM 677 C CA . LYS A 1 84 ? -0.666 -1.755 18.526 1.00 91.56 84 LYS A CA 1
ATOM 678 C C . LYS A 1 84 ? -2.184 -1.570 18.486 1.00 91.56 84 LYS A C 1
ATOM 680 O O . LYS A 1 84 ? -2.756 -1.068 19.449 1.00 91.56 84 LYS A O 1
ATOM 685 N N . TYR A 1 85 ? -2.824 -1.931 17.377 1.00 93.44 85 TYR A N 1
ATOM 686 C CA . TYR A 1 85 ? -4.223 -1.598 17.096 1.00 93.44 85 TYR A CA 1
ATOM 687 C C . TYR A 1 85 ? -5.109 -2.821 16.823 1.00 93.44 85 TYR A C 1
ATOM 689 O O . TYR A 1 85 ? -6.312 -2.656 16.637 1.00 93.44 85 TYR A O 1
ATOM 697 N N . GLY A 1 86 ? -4.563 -4.041 16.822 1.00 89.31 86 GLY A N 1
ATOM 698 C CA . GLY A 1 86 ? -5.271 -5.268 16.439 1.00 89.31 86 GLY A CA 1
ATOM 699 C C . GLY A 1 86 ? -6.529 -5.556 17.253 1.00 89.31 86 GLY A C 1
ATOM 700 O O . GLY A 1 86 ? -7.547 -5.967 16.690 1.00 89.31 86 GLY A O 1
ATOM 701 N N . ASN A 1 87 ? -6.521 -5.179 18.534 1.00 88.88 87 ASN A N 1
ATOM 702 C CA . ASN A 1 87 ? -7.677 -5.274 19.427 1.00 88.88 87 ASN A CA 1
ATOM 703 C C . ASN A 1 87 ? -8.818 -4.298 19.097 1.00 88.88 87 ASN A C 1
ATOM 705 O O . ASN A 1 87 ? -9.963 -4.534 19.489 1.00 88.88 87 ASN A O 1
ATOM 709 N N . VAL A 1 88 ? -8.567 -3.248 18.313 1.00 91.81 88 VAL A N 1
ATOM 710 C CA . VAL A 1 88 ? -9.564 -2.228 17.968 1.00 91.81 88 VAL A CA 1
ATOM 711 C C . VAL A 1 88 ? -10.390 -2.672 16.756 1.00 91.81 88 VAL A C 1
ATOM 713 O O . VAL A 1 88 ? -9.871 -2.849 15.655 1.00 91.81 88 VAL A O 1
ATOM 716 N N . ALA A 1 89 ? -11.711 -2.798 16.927 1.00 91.56 89 ALA A N 1
ATOM 717 C CA . ALA A 1 89 ? -12.623 -3.231 15.860 1.00 91.56 89 ALA A CA 1
ATOM 718 C C . ALA A 1 89 ? -12.554 -2.346 14.602 1.00 91.56 89 ALA A C 1
ATOM 720 O O . ALA A 1 89 ? -12.496 -2.860 13.485 1.00 91.56 89 ALA A O 1
ATOM 721 N N . ASN A 1 90 ? -12.476 -1.025 14.785 1.00 94.25 90 ASN A N 1
ATOM 722 C CA . ASN A 1 90 ? -12.383 -0.064 13.684 1.00 94.25 90 ASN A CA 1
ATOM 723 C C . ASN A 1 90 ? -11.083 -0.220 12.875 1.00 94.25 90 ASN A C 1
ATOM 725 O O . ASN A 1 90 ? -11.109 -0.068 11.657 1.00 94.25 90 ASN A O 1
ATOM 729 N N . TYR A 1 91 ? -9.967 -0.586 13.518 1.00 94.94 91 TYR A N 1
ATOM 730 C CA . TYR A 1 91 ? -8.702 -0.850 12.823 1.00 94.94 91 TYR A CA 1
ATOM 731 C C . TYR A 1 91 ? -8.796 -2.114 11.966 1.00 94.94 91 TYR A C 1
ATOM 733 O O . TYR A 1 91 ? -8.393 -2.114 10.803 1.00 94.94 91 TYR A O 1
ATOM 741 N N . ARG A 1 92 ? -9.396 -3.181 12.509 1.00 93.56 92 ARG A N 1
ATOM 742 C CA . ARG A 1 92 ? -9.635 -4.419 11.752 1.00 93.56 92 ARG A CA 1
ATOM 743 C C . ARG A 1 92 ? -10.527 -4.170 10.537 1.00 93.56 92 ARG A C 1
ATOM 745 O O . ARG A 1 92 ? -10.247 -4.702 9.465 1.00 93.56 92 ARG A O 1
ATOM 752 N N . GLN A 1 93 ? -11.562 -3.340 10.687 1.00 94.56 93 GLN A N 1
ATOM 753 C CA . GLN A 1 93 ? -12.420 -2.961 9.567 1.00 94.56 93 GLN A CA 1
ATOM 754 C C . GLN A 1 93 ? -11.648 -2.146 8.527 1.00 94.56 93 GLN A C 1
ATOM 756 O O . GLN A 1 93 ? -11.689 -2.501 7.353 1.00 94.56 93 GLN A O 1
ATOM 761 N N . TYR A 1 94 ? -10.889 -1.128 8.948 1.00 95.56 94 TYR A N 1
ATOM 762 C CA . TYR A 1 94 ? -10.016 -0.352 8.063 1.00 95.56 94 TYR A CA 1
ATOM 763 C C . TYR A 1 94 ? -9.091 -1.264 7.246 1.00 95.56 94 TYR A C 1
ATOM 765 O O . TYR A 1 94 ? -9.066 -1.193 6.022 1.00 95.56 94 TYR A O 1
ATOM 773 N N . LYS A 1 95 ? -8.400 -2.203 7.895 1.00 94.81 95 LYS A N 1
ATOM 774 C CA . LYS A 1 95 ? -7.489 -3.125 7.209 1.00 94.81 95 LYS A CA 1
ATOM 775 C C . LYS A 1 95 ? -8.193 -4.073 6.233 1.00 94.81 95 LYS A C 1
ATOM 777 O O . LYS A 1 95 ? -7.622 -4.428 5.208 1.00 94.81 95 LYS A O 1
ATOM 782 N N . LYS A 1 96 ? -9.440 -4.461 6.518 1.00 93.56 96 LYS A N 1
ATOM 783 C CA . LYS A 1 96 ? -10.255 -5.320 5.643 1.00 93.56 96 LYS A CA 1
ATOM 784 C C . LYS A 1 96 ? -10.698 -4.609 4.358 1.00 93.56 96 LYS A C 1
ATOM 786 O O . LYS A 1 96 ? -10.824 -5.264 3.319 1.00 93.56 96 LYS A O 1
ATOM 791 N N . VAL A 1 97 ? -10.963 -3.303 4.433 1.00 95.44 97 VAL A N 1
ATOM 792 C CA . VAL A 1 97 ? -11.513 -2.508 3.318 1.00 95.44 97 VAL A CA 1
ATOM 793 C C . VAL A 1 97 ? -10.478 -1.636 2.606 1.00 95.44 97 VAL A C 1
ATOM 795 O O . VAL A 1 97 ? -10.793 -1.081 1.559 1.00 95.44 97 VAL A O 1
ATOM 798 N N . THR A 1 98 ? -9.249 -1.546 3.112 1.00 96.38 98 THR A N 1
ATOM 799 C CA . THR A 1 98 ? -8.190 -0.723 2.516 1.00 96.38 98 THR A CA 1
ATOM 800 C C . THR A 1 98 ? -7.085 -1.592 1.915 1.00 96.38 98 THR A C 1
ATOM 802 O O . THR A 1 98 ? -6.446 -2.397 2.598 1.00 96.38 98 THR A O 1
ATOM 805 N N . SER A 1 99 ? -6.826 -1.389 0.623 1.00 96.69 99 SER A N 1
ATOM 806 C CA . SER A 1 99 ? -5.748 -2.045 -0.129 1.00 96.69 99 SER A CA 1
ATOM 807 C C . SER A 1 99 ? -4.374 -1.825 0.528 1.00 96.69 99 SER A C 1
ATOM 809 O O . SER A 1 99 ? -4.127 -0.735 1.041 1.00 96.69 99 SER A O 1
ATOM 811 N N . PRO A 1 100 ? -3.457 -2.811 0.541 1.00 95.50 100 PRO A N 1
ATOM 812 C CA . PRO A 1 100 ? -2.140 -2.640 1.153 1.00 95.50 100 PRO A CA 1
ATOM 813 C C . PRO A 1 100 ? -1.261 -1.657 0.377 1.00 95.50 100 PRO A C 1
ATOM 815 O O . PRO A 1 100 ? -0.586 -0.835 0.988 1.00 95.50 100 PRO A O 1
ATOM 818 N N . LEU A 1 101 ? -1.268 -1.736 -0.957 1.00 95.75 101 LEU A N 1
ATOM 819 C CA . LEU A 1 101 ? -0.350 -0.980 -1.809 1.00 95.75 101 LEU A CA 1
ATOM 820 C C . LEU A 1 101 ? -1.096 -0.091 -2.807 1.00 95.75 101 LEU A C 1
ATOM 822 O O . LEU A 1 101 ? -0.952 1.129 -2.768 1.00 95.75 101 LEU A O 1
ATOM 826 N N . VAL A 1 102 ? -1.901 -0.683 -3.690 1.00 95.62 102 VAL A N 1
ATOM 827 C CA . VAL A 1 102 ? -2.534 0.038 -4.806 1.00 95.62 102 VAL A CA 1
ATOM 828 C C . VAL A 1 102 ? -3.657 0.944 -4.283 1.00 95.62 102 VAL A C 1
ATOM 830 O O . VAL A 1 102 ? -4.588 0.411 -3.676 1.00 95.62 102 VAL A O 1
ATOM 833 N N . PRO A 1 103 ? -3.622 2.272 -4.513 1.00 95.31 103 PRO A N 1
ATOM 834 C CA . PRO A 1 103 ? -4.681 3.180 -4.078 1.00 95.31 103 PRO A CA 1
ATOM 835 C C . PRO A 1 103 ? -6.021 2.841 -4.733 1.00 95.31 103 PRO A C 1
ATOM 837 O O . PRO A 1 103 ? -6.168 2.942 -5.950 1.00 95.31 103 PRO A O 1
ATOM 840 N N . LEU A 1 104 ? -7.004 2.444 -3.925 1.00 95.94 104 LEU A N 1
ATOM 841 C CA . LEU A 1 104 ? -8.343 2.086 -4.382 1.00 95.94 104 LEU A CA 1
ATOM 842 C C . LEU A 1 104 ? -9.417 2.606 -3.419 1.00 95.94 104 LEU A C 1
ATOM 844 O O . LEU A 1 104 ? -9.219 2.587 -2.204 1.00 95.94 104 LEU A O 1
ATOM 848 N N . PRO A 1 105 ? -10.587 3.036 -3.926 1.00 95.50 105 PRO A N 1
ATOM 849 C CA . PRO A 1 105 ? -11.733 3.352 -3.081 1.00 95.50 105 PRO A CA 1
ATOM 850 C C . PRO A 1 105 ? -12.128 2.157 -2.193 1.00 95.50 105 PRO A C 1
ATOM 852 O O . PRO A 1 105 ? -12.325 1.059 -2.728 1.00 95.50 105 PRO A O 1
ATOM 855 N N . PRO A 1 106 ? -12.330 2.350 -0.872 1.00 93.94 106 PRO A N 1
ATOM 856 C CA . PRO A 1 106 ? -12.692 1.263 0.044 1.00 93.94 106 PRO A CA 1
ATOM 857 C C . PRO A 1 106 ? -13.946 0.492 -0.374 1.00 93.94 106 PRO A C 1
ATOM 859 O O . PRO A 1 106 ? -13.992 -0.731 -0.272 1.00 93.94 106 PRO A O 1
ATOM 862 N N . ALA A 1 107 ? -14.932 1.200 -0.935 1.00 94.31 107 ALA A N 1
ATOM 863 C CA . ALA A 1 107 ? -16.161 0.601 -1.445 1.00 94.31 107 ALA A CA 1
ATOM 864 C C . ALA A 1 107 ? -15.901 -0.415 -2.569 1.00 94.31 107 ALA A C 1
ATOM 866 O O . ALA A 1 107 ? -16.601 -1.415 -2.659 1.00 94.31 107 ALA A O 1
ATOM 867 N N . ILE A 1 108 ? -14.888 -0.198 -3.410 1.00 94.81 108 ILE A N 1
ATOM 868 C CA . ILE A 1 108 ? -14.528 -1.148 -4.470 1.00 94.81 108 ILE A CA 1
ATOM 869 C C . ILE A 1 108 ? -13.741 -2.303 -3.862 1.00 94.81 108 ILE A C 1
ATOM 871 O O . ILE A 1 108 ? -14.058 -3.465 -4.103 1.00 94.81 108 ILE A O 1
ATOM 875 N N . TYR A 1 109 ? -12.739 -1.985 -3.039 1.00 95.25 109 TYR A N 1
ATOM 876 C CA . TYR A 1 109 ? -11.860 -2.988 -2.455 1.00 95.25 109 TYR A CA 1
ATOM 877 C C . TYR A 1 109 ? -12.623 -4.009 -1.610 1.00 95.25 109 TYR A C 1
ATOM 879 O O . TYR A 1 109 ? -12.357 -5.204 -1.708 1.00 95.25 109 TYR A O 1
ATOM 887 N N . GLU A 1 110 ? -13.597 -3.579 -0.808 1.00 93.94 110 GLU A N 1
ATOM 888 C CA . GLU A 1 110 ? -14.367 -4.465 0.067 1.00 93.94 110 GLU A CA 1
ATOM 889 C C . GLU A 1 110 ? -15.020 -5.630 -0.694 1.00 93.94 110 GLU A C 1
ATOM 891 O O . GLU A 1 110 ? -14.897 -6.777 -0.260 1.00 93.94 110 GLU A O 1
ATOM 896 N N . HIS A 1 111 ? -15.594 -5.355 -1.868 1.00 95.19 111 HIS A N 1
ATOM 897 C CA . HIS A 1 111 ? -16.347 -6.322 -2.672 1.00 95.19 111 HIS A CA 1
ATOM 898 C C . HIS A 1 111 ? -15.470 -7.272 -3.503 1.00 95.19 111 HIS A C 1
ATOM 900 O O . HIS A 1 111 ? -15.979 -8.239 -4.071 1.00 95.19 111 HIS A O 1
ATOM 906 N N . LEU A 1 112 ? -14.156 -7.035 -3.589 1.00 94.25 112 LEU A N 1
ATOM 907 C CA . LEU A 1 112 ? -13.275 -7.880 -4.395 1.00 94.25 112 LEU A CA 1
ATOM 908 C C . LEU A 1 112 ? -13.041 -9.260 -3.744 1.00 94.25 112 LEU A C 1
ATOM 910 O O . LEU A 1 112 ? -12.788 -9.341 -2.534 1.00 94.25 112 LEU A O 1
ATOM 914 N N . PRO A 1 113 ? -13.030 -10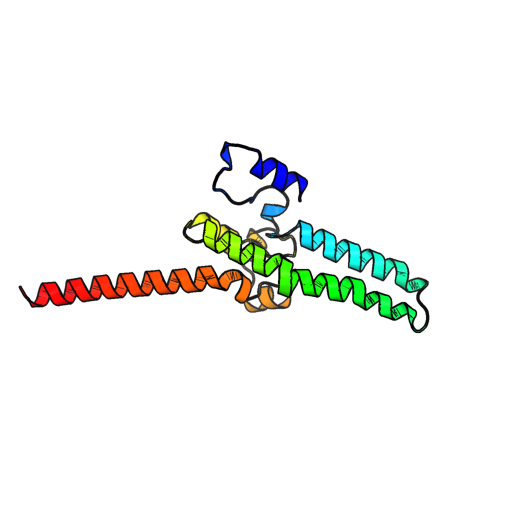.352 -4.534 1.00 94.50 113 PRO A N 1
ATOM 915 C CA . PRO A 1 113 ? -12.696 -11.683 -4.037 1.00 94.50 113 PRO A CA 1
ATOM 916 C C . PRO A 1 113 ? -11.291 -11.751 -3.423 1.00 94.50 113 PRO A C 1
ATOM 918 O O . PRO A 1 113 ? -10.347 -11.130 -3.912 1.00 94.50 113 PRO A O 1
ATOM 921 N N . ALA A 1 114 ? -11.113 -12.577 -2.388 1.00 91.50 114 ALA A N 1
ATOM 922 C CA . ALA A 1 114 ? -9.829 -12.705 -1.689 1.00 91.50 114 ALA A CA 1
ATOM 923 C C . ALA A 1 114 ? -8.677 -13.165 -2.602 1.00 91.50 114 ALA A C 1
ATOM 925 O O . ALA A 1 114 ? -7.550 -12.699 -2.453 1.00 91.50 114 ALA A O 1
ATOM 926 N N . TRP A 1 115 ? -8.948 -14.059 -3.560 1.00 93.62 115 TRP A N 1
ATOM 927 C CA . TRP A 1 115 ? -7.943 -14.509 -4.529 1.00 93.62 115 TRP A CA 1
ATOM 928 C C . TRP A 1 115 ? -7.481 -13.363 -5.441 1.00 93.62 115 TRP A C 1
ATOM 930 O O . TRP A 1 115 ? -6.292 -13.249 -5.725 1.00 93.62 115 TRP A O 1
ATOM 940 N N . PHE A 1 116 ? -8.396 -12.467 -5.822 1.00 94.25 116 PHE A N 1
ATOM 941 C CA . PHE A 1 116 ? -8.092 -11.312 -6.660 1.00 94.25 116 PHE A CA 1
ATOM 942 C C . PHE A 1 116 ? -7.221 -10.305 -5.904 1.00 94.25 116 PHE A C 1
ATOM 944 O O . PHE A 1 116 ? -6.193 -9.864 -6.414 1.00 94.25 116 PHE A O 1
ATOM 951 N N . LYS A 1 117 ? -7.576 -10.011 -4.644 1.00 93.50 117 LYS A N 1
ATOM 952 C CA . LYS A 1 117 ? -6.789 -9.137 -3.759 1.00 93.50 117 LYS A CA 1
ATOM 953 C C . LYS A 1 117 ? -5.351 -9.633 -3.590 1.00 93.50 117 LYS A C 1
ATOM 955 O O . LYS A 1 117 ? -4.416 -8.840 -3.634 1.00 93.50 117 LYS A O 1
ATOM 960 N N . ARG A 1 118 ? -5.166 -10.947 -3.439 1.00 93.06 118 ARG A N 1
ATOM 961 C CA . ARG A 1 118 ? -3.843 -11.575 -3.282 1.00 93.06 118 ARG A CA 1
ATOM 962 C C . ARG A 1 118 ? -2.968 -11.427 -4.523 1.00 93.06 118 ARG A C 1
ATOM 964 O O . ARG A 1 118 ? -1.784 -11.152 -4.386 1.00 93.06 118 ARG A O 1
ATOM 971 N N . ILE A 1 119 ? -3.546 -11.630 -5.706 1.00 91.94 119 ILE A N 1
ATOM 972 C CA . ILE A 1 119 ? -2.789 -11.666 -6.964 1.00 91.94 119 ILE A CA 1
ATOM 973 C C . ILE A 1 119 ? -2.522 -10.257 -7.492 1.00 91.94 119 ILE A C 1
ATOM 975 O O . ILE A 1 119 ? -1.394 -9.945 -7.854 1.00 91.94 119 ILE A O 1
ATOM 979 N N . PHE A 1 120 ? -3.546 -9.404 -7.528 1.00 92.69 120 PHE A N 1
ATOM 980 C CA . PHE A 1 120 ? -3.469 -8.120 -8.230 1.00 92.69 120 PHE A CA 1
ATOM 981 C C . PHE A 1 120 ? -3.243 -6.927 -7.307 1.00 92.69 120 PHE A C 1
ATOM 983 O O . PHE A 1 120 ? -2.767 -5.890 -7.757 1.00 92.69 120 PHE A O 1
ATOM 990 N N . LEU A 1 121 ? -3.589 -7.058 -6.024 1.00 94.56 121 LEU A N 1
ATOM 991 C CA . LEU A 1 121 ? -3.521 -5.960 -5.055 1.00 94.56 121 LEU A CA 1
ATOM 992 C C . LEU A 1 121 ? -2.521 -6.228 -3.930 1.00 94.56 121 LEU A C 1
ATOM 994 O O . LEU A 1 121 ? -2.449 -5.440 -2.995 1.00 94.56 121 LEU A O 1
ATOM 998 N N . PHE A 1 122 ? -1.734 -7.303 -4.041 1.00 94.25 122 PHE A N 1
ATOM 999 C CA . PHE A 1 122 ? -0.679 -7.677 -3.098 1.00 94.25 122 PHE A CA 1
ATOM 1000 C C . PHE A 1 122 ? -1.173 -7.896 -1.657 1.00 94.25 122 PHE A C 1
ATOM 1002 O O . PHE A 1 122 ? -0.426 -7.707 -0.706 1.00 94.25 122 PHE A O 1
ATOM 1009 N N . GLU A 1 123 ? -2.426 -8.313 -1.455 1.00 93.12 123 GLU A N 1
ATOM 1010 C CA . GLU A 1 123 ? -2.959 -8.653 -0.125 1.00 93.12 123 GLU A CA 1
ATOM 1011 C C . GLU A 1 123 ? -2.458 -10.028 0.335 1.00 93.12 123 GLU A C 1
ATOM 1013 O O . GLU A 1 123 ? -3.185 -11.026 0.307 1.00 93.12 123 GLU A O 1
ATOM 1018 N N . PHE A 1 124 ? -1.189 -10.111 0.728 1.00 93.56 124 PHE A N 1
ATOM 1019 C CA . PHE A 1 124 ? -0.605 -11.375 1.152 1.00 93.56 124 PHE A CA 1
ATOM 1020 C C . PHE A 1 124 ? -1.068 -11.792 2.561 1.00 93.56 124 PHE A C 1
ATOM 1022 O O . PHE A 1 124 ? -1.148 -10.955 3.462 1.00 93.56 124 PHE A O 1
ATOM 1029 N N . PRO A 1 125 ? -1.309 -13.097 2.819 1.00 88.44 125 PRO A N 1
ATOM 1030 C CA . PRO A 1 125 ? -1.815 -13.570 4.114 1.00 88.44 125 PRO A CA 1
ATOM 1031 C C . PRO A 1 125 ? -0.936 -13.191 5.311 1.00 88.44 125 PRO A C 1
ATOM 1033 O O . PRO A 1 125 ? -1.442 -12.954 6.408 1.00 88.44 125 PRO A O 1
ATOM 1036 N N . PHE A 1 126 ? 0.381 -13.116 5.107 1.00 90.19 126 PHE A N 1
ATOM 1037 C CA . PHE A 1 126 ? 1.325 -12.799 6.173 1.00 90.19 126 PHE A CA 1
ATOM 1038 C C . PHE A 1 126 ? 1.244 -11.338 6.638 1.00 90.19 126 PHE A C 1
ATOM 1040 O O . PHE A 1 126 ? 1.663 -11.059 7.757 1.00 90.19 126 PHE A O 1
ATOM 1047 N N . TYR A 1 127 ? 0.621 -10.436 5.869 1.00 92.62 127 TYR A N 1
ATOM 1048 C CA . TYR A 1 127 ? 0.329 -9.076 6.332 1.00 92.62 127 TYR A CA 1
ATOM 1049 C C . TYR A 1 127 ? -0.694 -9.037 7.465 1.00 92.62 127 TYR A C 1
ATOM 1051 O O . TYR A 1 127 ? -0.745 -8.047 8.175 1.00 92.62 127 TYR A O 1
ATOM 1059 N N . SER A 1 128 ? -1.498 -10.084 7.665 1.00 89.19 128 SER A N 1
ATOM 1060 C CA . SER A 1 128 ? -2.529 -10.130 8.717 1.00 89.19 128 SER A CA 1
ATOM 1061 C C . SER A 1 128 ? -2.285 -11.233 9.751 1.00 89.19 128 SER A C 1
ATOM 1063 O O . SER A 1 128 ? -3.211 -11.630 10.461 1.00 89.19 128 SER A O 1
ATOM 1065 N N . ARG A 1 129 ? -1.055 -11.761 9.841 1.00 85.12 129 ARG A N 1
ATOM 1066 C CA . ARG A 1 129 ? -0.731 -12.926 10.684 1.00 85.12 129 ARG A CA 1
ATOM 1067 C C . ARG A 1 129 ? -1.119 -12.717 12.153 1.00 85.12 129 ARG A C 1
ATOM 1069 O O . ARG A 1 129 ? -1.694 -13.618 12.759 1.00 85.12 129 ARG A O 1
ATOM 1076 N N . ASN A 1 130 ? -0.874 -11.525 12.695 1.00 82.62 130 ASN A N 1
ATOM 1077 C CA . ASN A 1 130 ? -1.163 -11.210 14.096 1.00 82.62 130 ASN A CA 1
ATOM 1078 C C . ASN A 1 130 ? -2.662 -11.115 14.390 1.00 82.62 130 ASN A C 1
ATOM 1080 O O . ASN A 1 130 ? -3.110 -11.640 15.403 1.00 82.62 130 ASN A O 1
ATOM 1084 N N . LEU A 1 131 ? -3.450 -10.524 13.486 1.00 84.25 131 LEU A N 1
ATOM 1085 C CA . LEU A 1 131 ? -4.907 -10.431 13.657 1.00 84.25 131 LEU A CA 1
ATOM 1086 C C . LEU A 1 131 ? -5.577 -11.803 13.625 1.00 84.25 131 LEU A C 1
ATOM 1088 O O . LEU A 1 131 ? -6.532 -12.069 14.358 1.00 84.25 131 LEU A O 1
ATOM 1092 N N . VAL A 1 132 ? -5.065 -12.682 12.764 1.00 77.06 132 VAL A N 1
ATOM 1093 C CA . VAL A 1 132 ? -5.516 -14.069 12.677 1.00 77.06 132 VAL A CA 1
ATOM 1094 C C . VAL A 1 132 ? -5.204 -14.798 13.984 1.00 77.06 132 VAL A C 1
ATOM 1096 O O . VAL A 1 132 ? -6.088 -15.442 14.544 1.00 77.06 132 VAL A O 1
ATOM 1099 N N . GLN A 1 133 ? -3.985 -14.655 14.506 1.00 74.44 133 GLN A N 1
ATOM 1100 C CA . GLN A 1 133 ? -3.569 -15.312 15.743 1.00 74.44 133 GLN A CA 1
ATOM 1101 C C . GLN A 1 133 ? -4.352 -14.821 16.968 1.00 74.44 133 GLN A C 1
ATOM 1103 O O . GLN A 1 133 ? -4.834 -15.637 17.750 1.00 74.44 133 GLN A O 1
ATOM 1108 N N . GLU A 1 134 ? -4.564 -13.512 17.090 1.00 78.06 134 GLU A N 1
ATOM 1109 C CA . GLU A 1 134 ? -5.383 -12.916 18.150 1.00 78.06 134 GLU A CA 1
ATOM 1110 C C . GLU A 1 134 ? -6.830 -13.435 18.118 1.00 78.06 134 GLU A C 1
ATOM 1112 O O . GLU A 1 134 ? -7.382 -13.825 19.147 1.00 78.06 134 GLU A O 1
ATOM 1117 N N . SER A 1 135 ? -7.417 -13.558 16.922 1.00 78.94 135 SER A N 1
ATOM 1118 C CA . SER A 1 135 ? -8.770 -14.102 16.748 1.00 78.94 135 SER A CA 1
ATOM 1119 C C . SER A 1 135 ? -8.899 -15.557 17.220 1.00 78.94 135 SER A C 1
ATOM 1121 O O . SER A 1 135 ? -9.944 -15.937 17.751 1.00 78.94 135 SER A O 1
ATOM 1123 N N . TYR A 1 136 ? -7.861 -16.380 17.038 1.00 81.44 136 TYR A N 1
ATOM 1124 C CA . TYR A 1 136 ? -7.849 -17.758 17.539 1.00 81.44 136 TYR A CA 1
ATOM 1125 C C . TYR A 1 136 ? -7.726 -17.814 19.060 1.00 81.44 136 TYR A C 1
ATOM 1127 O O . TYR A 1 136 ? -8.485 -18.543 19.694 1.00 81.44 136 TYR A O 1
ATOM 1135 N N . THR A 1 137 ? -6.830 -17.016 19.644 1.00 80.38 137 THR A N 1
ATOM 1136 C CA . THR A 1 137 ? -6.650 -16.944 21.101 1.00 80.38 137 THR A CA 1
ATOM 1137 C C . THR A 1 137 ? -7.945 -16.538 21.803 1.00 80.38 137 THR A C 1
ATOM 1139 O O . THR A 1 137 ? -8.351 -17.180 22.768 1.00 80.38 137 THR A O 1
ATOM 1142 N N . VAL A 1 138 ? -8.645 -15.522 21.285 1.00 85.06 138 VAL A N 1
ATOM 1143 C CA . VAL A 1 138 ? -9.930 -15.072 21.847 1.00 85.06 138 VAL A CA 1
ATOM 1144 C C . VAL A 1 138 ? -10.986 -16.177 21.776 1.00 85.06 138 VAL A C 1
ATOM 1146 O O . VAL A 1 138 ? -11.651 -16.451 22.772 1.00 85.06 138 VAL A O 1
ATOM 1149 N N . LYS A 1 139 ? -11.127 -16.849 20.626 1.00 87.62 139 LYS A N 1
ATOM 1150 C CA . LYS A 1 139 ? -12.087 -17.956 20.470 1.00 87.62 139 LYS A CA 1
ATOM 1151 C C . LYS A 1 139 ? -11.795 -19.115 21.421 1.00 87.6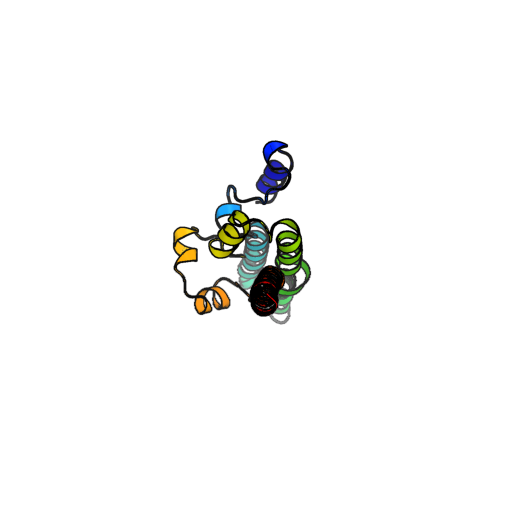2 139 LYS A C 1
ATOM 1153 O O . LYS A 1 139 ? -12.724 -19.644 22.023 1.00 87.62 139 LYS A O 1
ATOM 1158 N N . LEU A 1 140 ? -10.522 -19.479 21.572 1.00 90.88 140 LEU A N 1
ATOM 1159 C CA . LEU A 1 140 ? -10.101 -20.547 22.474 1.00 90.88 140 LEU A CA 1
ATOM 1160 C C . LEU A 1 140 ? -10.435 -20.205 23.931 1.00 90.88 140 LEU A C 1
ATOM 1162 O O . LEU A 1 140 ? -11.023 -21.026 24.626 1.00 90.88 140 LEU A O 1
ATOM 1166 N N . ASN A 1 141 ? -10.133 -18.982 24.375 1.00 91.56 141 ASN A N 1
ATOM 1167 C CA . ASN A 1 141 ? -10.427 -18.538 25.740 1.00 91.56 141 ASN A CA 1
ATOM 1168 C C . ASN A 1 141 ? -11.932 -18.539 26.037 1.00 91.56 141 ASN A C 1
ATOM 1170 O O . ASN A 1 141 ? -12.346 -19.038 27.080 1.00 91.56 141 ASN A O 1
ATOM 1174 N N . LEU A 1 142 ? -12.754 -18.058 25.097 1.00 92.62 142 LEU A N 1
ATOM 1175 C CA . LEU A 1 142 ? -14.214 -18.092 25.230 1.00 92.62 142 LEU A CA 1
ATOM 1176 C C . LEU A 1 142 ? -14.745 -19.525 25.343 1.00 92.62 142 LEU A C 1
ATOM 1178 O O . LEU A 1 142 ? -15.631 -19.795 26.151 1.00 92.62 142 LEU A O 1
ATOM 1182 N N . GLN A 1 143 ? -14.191 -20.452 24.561 1.00 92.88 143 GLN A N 1
ATOM 1183 C CA . GLN A 1 143 ? -14.578 -21.858 24.614 1.00 92.88 143 GLN A CA 1
ATOM 1184 C C . GLN A 1 143 ? -14.170 -22.511 25.944 1.00 92.88 143 GLN A C 1
ATOM 1186 O O . GLN A 1 143 ? -14.949 -23.269 26.517 1.00 92.88 143 GLN A O 1
ATOM 1191 N N . LEU A 1 144 ? -12.993 -22.171 26.480 1.00 94.38 144 LEU A N 1
ATOM 1192 C CA . LEU A 1 144 ? -12.544 -22.632 27.797 1.00 94.38 144 LEU A CA 1
ATOM 1193 C C . LEU A 1 144 ? -13.419 -22.081 28.935 1.00 94.38 144 LEU A C 1
ATOM 1195 O O . LEU A 1 144 ? -13.747 -22.821 29.858 1.00 94.38 144 LEU A O 1
ATOM 1199 N N . GLU A 1 145 ? -13.836 -20.813 28.877 1.00 94.62 145 GLU A N 1
ATOM 1200 C CA . GLU A 1 145 ? -14.764 -20.224 29.858 1.00 94.62 145 GLU A CA 1
ATOM 1201 C C . GLU A 1 145 ? -16.166 -20.839 29.792 1.00 94.62 145 GLU A C 1
ATOM 1203 O O . GLU A 1 145 ? -16.815 -21.034 30.819 1.00 94.62 145 GLU A O 1
ATOM 1208 N N . GLN A 1 146 ? -16.659 -21.147 28.591 1.00 95.31 146 GLN A N 1
ATOM 1209 C CA . GLN A 1 146 ? -17.919 -21.873 28.427 1.00 95.31 146 GLN A CA 1
ATOM 1210 C C . GLN A 1 146 ? -17.826 -23.284 29.010 1.00 95.31 146 GLN A C 1
ATOM 1212 O O . GLN A 1 146 ? -18.730 -23.691 29.734 1.00 95.31 146 GLN A O 1
ATOM 1217 N N . GLN A 1 147 ? -16.722 -23.990 28.757 1.00 94.31 147 GLN A N 1
ATOM 1218 C CA . GLN A 1 147 ? -16.502 -25.329 29.294 1.00 94.31 147 GLN A CA 1
ATOM 1219 C C . GLN A 1 147 ? -16.444 -25.326 30.828 1.00 94.31 147 GLN A C 1
ATOM 1221 O O . GLN A 1 147 ? -17.149 -26.108 31.456 1.00 94.31 147 GLN A O 1
ATOM 1226 N N . LYS A 1 148 ? -15.696 -24.391 31.434 1.00 95.50 148 LYS A N 1
ATOM 1227 C CA . LYS A 1 148 ? -15.631 -24.239 32.899 1.00 95.50 148 LYS A CA 1
ATOM 1228 C C . LYS A 1 148 ? -17.009 -24.039 33.530 1.00 95.50 148 LYS A C 1
ATOM 1230 O O . LYS A 1 148 ? -17.329 -24.724 34.491 1.00 95.50 148 LYS A O 1
ATOM 1235 N N . ARG A 1 149 ? -17.846 -23.168 32.951 1.00 95.25 149 ARG A N 1
ATOM 1236 C CA . ARG A 1 149 ? -19.220 -22.942 33.437 1.00 95.25 149 ARG A CA 1
ATOM 1237 C C . ARG A 1 149 ? -20.094 -24.194 33.357 1.00 95.25 149 ARG A C 1
ATOM 1239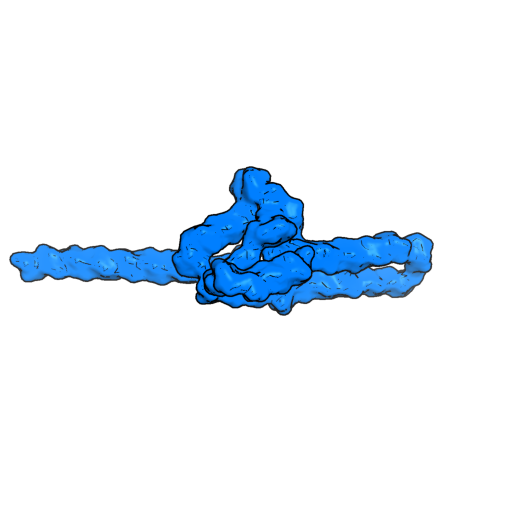 O O . ARG A 1 149 ? -20.899 -24.432 34.250 1.00 95.25 149 ARG A O 1
ATOM 1246 N N . ILE A 1 150 ? -19.948 -24.991 32.295 1.00 95.06 150 ILE A N 1
ATOM 1247 C CA . ILE A 1 150 ? -20.676 -26.260 32.150 1.00 95.06 150 ILE A CA 1
ATOM 1248 C C . ILE A 1 150 ? -20.232 -27.251 33.227 1.00 95.06 150 ILE A C 1
ATOM 1250 O O . ILE A 1 150 ? -21.076 -27.914 33.826 1.00 95.06 150 ILE A O 1
ATOM 1254 N N . ASP A 1 151 ? -18.930 -27.354 33.478 1.00 94.69 151 ASP A N 1
ATOM 1255 C CA . ASP A 1 151 ? -18.395 -28.294 34.460 1.00 94.69 151 ASP A CA 1
ATOM 1256 C C . ASP A 1 151 ? -18.776 -27.893 35.897 1.00 94.69 151 ASP A C 1
ATOM 1258 O O . ASP A 1 151 ? -19.185 -28.757 36.667 1.00 94.69 151 ASP A O 1
ATOM 1262 N N . GLU A 1 152 ? -18.762 -26.596 36.231 1.00 94.31 152 GLU A N 1
ATOM 1263 C CA . GLU A 1 152 ? -19.265 -26.063 37.510 1.00 94.31 152 GLU A CA 1
ATOM 1264 C C . GLU A 1 152 ? -20.754 -26.382 37.719 1.00 94.31 152 GLU A C 1
ATOM 1266 O O . GLU A 1 152 ? -21.122 -26.903 38.768 1.00 94.31 152 GLU A O 1
ATOM 1271 N N . SER A 1 153 ? -21.597 -26.191 36.696 1.00 90.62 153 SER A N 1
ATOM 1272 C CA . SER A 1 153 ? -23.040 -26.481 36.780 1.00 90.62 153 SER A CA 1
ATOM 1273 C C . SER A 1 153 ? -23.398 -27.962 36.958 1.00 90.62 153 SER A C 1
ATOM 1275 O O . SER A 1 153 ? -24.532 -28.279 37.292 1.00 90.62 153 SER A O 1
ATOM 1277 N N . LYS A 1 154 ? -22.462 -28.883 36.693 1.00 90.38 154 LYS A N 1
ATOM 1278 C CA . LYS A 1 154 ? -22.648 -30.328 36.914 1.00 90.38 154 LYS A CA 1
ATOM 1279 C C . LYS A 1 154 ? -22.215 -30.779 38.309 1.00 90.38 154 LYS A C 1
ATOM 1281 O O . LYS A 1 154 ? -22.454 -31.934 38.655 1.00 90.38 154 LYS A O 1
ATOM 1286 N N . MET A 1 155 ? -21.497 -29.928 39.043 1.00 84.81 155 MET A N 1
ATOM 1287 C CA . MET A 1 155 ? -21.044 -30.212 40.407 1.00 84.81 155 MET A CA 1
ATOM 1288 C C . MET A 1 155 ? -22.036 -29.732 41.477 1.00 84.81 155 MET A C 1
ATOM 1290 O O . MET A 1 155 ? -21.893 -30.140 42.629 1.00 84.81 155 MET A O 1
ATOM 1294 N N . GLU A 1 156 ? -23.003 -28.889 41.103 1.00 75.88 156 GLU A N 1
ATOM 1295 C CA . GLU A 1 156 ? -24.168 -28.488 41.913 1.00 75.88 156 GLU A CA 1
ATOM 1296 C C . GLU A 1 156 ? -25.334 -29.477 41.756 1.00 75.88 156 GLU A C 1
ATOM 1298 O O . GLU A 1 156 ? -26.009 -29.743 42.778 1.00 75.88 156 GLU A O 1
#

InterPro domains:
  IPR010721 Probable O-methyltransferase UstE-like [PF06966] (1-98)
  IPR010721 Probable O-methyltransferase UstE-like [PTHR32251] (1-129)

pLDDT: mean 93.58, std 4.45, range [74.44, 98.19]

Foldseek 3Di:
DVVQQVVLVPDPVNVLHDDCDDQCVQAVCAVLLVVLVVLVVVVVVCVVVDDDPSNCSVCVSVVSNCCQLPNPNQLVVLVVCCVRCLPPPVVVLSVLQHQHYDGHRSVVSNPDDPVCSVPPRVPDPSSCVSSVVVVVVVVVVVVVVVVVVVVVVVVD